Protein AF-A0A392SER7-F1 (afdb_monomer_lite)

Structure (mmCIF, N/CA/C/O backbone):
data_AF-A0A392SER7-F1
#
_entry.id   AF-A0A392SER7-F1
#
loop_
_atom_site.group_PDB
_atom_site.id
_atom_site.type_symbol
_atom_site.label_atom_id
_atom_site.label_alt_id
_atom_site.label_comp_id
_atom_site.label_asym_id
_atom_site.label_entity_id
_atom_site.label_seq_id
_atom_site.pdbx_PDB_ins_code
_atom_site.Cartn_x
_atom_site.Cartn_y
_atom_site.Cartn_z
_atom_site.occupancy
_atom_site.B_iso_or_equiv
_atom_site.auth_seq_id
_atom_site.auth_comp_id
_atom_site.auth_asym_id
_atom_site.auth_atom_id
_atom_site.pdbx_PDB_model_num
ATOM 1 N N . MET A 1 1 ? 27.296 1.976 -30.789 1.00 70.75 1 MET A N 1
ATOM 2 C CA . MET A 1 1 ? 26.599 3.127 -30.162 1.00 70.75 1 MET A CA 1
ATOM 3 C C . MET A 1 1 ? 25.173 2.764 -29.773 1.00 70.75 1 MET A C 1
ATOM 5 O O . MET A 1 1 ? 24.900 2.808 -28.586 1.00 70.75 1 MET A O 1
ATOM 9 N N . ARG A 1 2 ? 24.314 2.307 -30.702 1.00 85.69 2 ARG A N 1
ATOM 10 C CA . ARG A 1 2 ? 22.933 1.874 -30.388 1.00 85.69 2 ARG A CA 1
ATOM 11 C C . ARG A 1 2 ? 22.829 0.825 -29.274 1.00 85.69 2 ARG A C 1
ATOM 13 O O . ARG A 1 2 ? 21.978 0.951 -28.405 1.00 85.69 2 ARG A O 1
ATOM 20 N N . ASP A 1 3 ? 23.732 -0.152 -29.249 1.00 91.25 3 ASP A N 1
ATOM 21 C CA . ASP A 1 3 ? 23.709 -1.188 -28.205 1.00 91.25 3 ASP A CA 1
ATOM 22 C C . ASP A 1 3 ? 24.000 -0.618 -26.810 1.00 91.25 3 ASP A C 1
ATOM 24 O O . ASP A 1 3 ? 23.402 -1.047 -25.830 1.00 91.25 3 ASP A O 1
ATOM 28 N N . ASN A 1 4 ? 24.852 0.410 -26.708 1.00 93.56 4 ASN A N 1
ATOM 29 C CA . ASN A 1 4 ? 25.142 1.063 -25.429 1.00 93.56 4 ASN A CA 1
ATOM 30 C C . ASN A 1 4 ? 23.939 1.867 -24.920 1.00 93.56 4 ASN A C 1
ATOM 32 O O . ASN A 1 4 ? 23.678 1.875 -23.719 1.00 93.56 4 ASN A O 1
ATOM 36 N N . GLU A 1 5 ? 23.197 2.516 -25.820 1.00 96.00 5 GLU A N 1
ATOM 37 C CA . GLU A 1 5 ? 21.958 3.229 -25.484 1.00 96.00 5 GLU A CA 1
ATOM 38 C C . GLU A 1 5 ? 20.879 2.249 -25.006 1.00 96.00 5 GLU A C 1
ATOM 40 O O . GLU A 1 5 ? 20.249 2.480 -23.975 1.00 96.00 5 GLU A O 1
ATOM 45 N N . ALA A 1 6 ? 20.728 1.112 -25.695 1.00 96.25 6 ALA A N 1
ATOM 46 C CA . ALA A 1 6 ? 19.812 0.050 -25.290 1.00 96.25 6 ALA A CA 1
ATOM 47 C C . ALA A 1 6 ? 20.181 -0.535 -23.914 1.00 96.25 6 ALA A C 1
ATOM 49 O O . ALA A 1 6 ? 19.314 -0.680 -23.054 1.00 96.25 6 ALA A O 1
ATOM 50 N N . ILE A 1 7 ? 21.468 -0.802 -23.666 1.00 96.69 7 ILE A N 1
ATOM 51 C CA . ILE A 1 7 ? 21.962 -1.274 -22.363 1.00 96.69 7 ILE A CA 1
ATOM 52 C C . ILE A 1 7 ? 21.687 -0.243 -21.260 1.00 96.69 7 ILE A C 1
ATOM 54 O O . ILE A 1 7 ? 21.305 -0.625 -20.153 1.00 96.69 7 ILE A O 1
ATOM 58 N N . SER A 1 8 ? 21.866 1.052 -21.535 1.00 96.50 8 SER A N 1
ATOM 59 C CA . SER A 1 8 ? 21.571 2.110 -20.562 1.00 96.50 8 SER A CA 1
ATOM 60 C C . SER A 1 8 ? 20.082 2.152 -20.224 1.00 96.50 8 SER A C 1
ATOM 62 O O . SER A 1 8 ? 19.722 2.104 -19.051 1.00 96.50 8 SER A O 1
ATOM 64 N N . ALA A 1 9 ? 19.217 2.135 -21.241 1.00 97.56 9 ALA A N 1
ATOM 65 C CA . ALA A 1 9 ? 17.770 2.115 -21.045 1.00 97.56 9 ALA A CA 1
ATOM 66 C C . ALA A 1 9 ? 17.312 0.878 -20.251 1.00 97.56 9 ALA A C 1
ATOM 68 O O . ALA A 1 9 ? 16.448 0.984 -19.383 1.00 97.56 9 ALA A O 1
ATOM 69 N N . MET A 1 10 ? 17.916 -0.290 -20.498 1.00 97.75 10 MET A N 1
ATOM 70 C CA . MET A 1 10 ? 17.635 -1.501 -19.722 1.00 97.75 10 MET A CA 1
ATOM 71 C C . MET A 1 10 ? 18.007 -1.348 -18.244 1.00 97.75 10 MET A C 1
ATOM 73 O O . MET A 1 10 ? 17.246 -1.786 -17.387 1.00 97.75 10 MET A O 1
ATOM 77 N N . LYS A 1 11 ? 19.146 -0.723 -17.925 1.00 97.69 11 LYS A N 1
ATOM 78 C CA . LYS A 1 11 ? 19.546 -0.478 -16.529 1.00 97.69 11 LYS A CA 1
ATOM 79 C C . LYS A 1 11 ? 18.560 0.442 -15.814 1.00 97.69 11 LYS A C 1
ATOM 81 O O . LYS A 1 11 ? 18.140 0.119 -14.706 1.00 97.69 11 LYS A O 1
ATOM 86 N N . ASP A 1 12 ? 18.150 1.527 -16.466 1.00 98.00 12 ASP A N 1
ATOM 87 C CA . ASP A 1 12 ? 17.184 2.473 -15.900 1.00 98.00 12 ASP A CA 1
ATOM 88 C C . ASP A 1 12 ? 15.824 1.805 -15.658 1.00 98.00 12 ASP A C 1
ATOM 90 O O . ASP A 1 12 ? 15.197 2.005 -14.618 1.00 98.00 12 ASP A O 1
ATOM 94 N N . LEU A 1 13 ? 15.375 0.961 -16.593 1.00 98.38 13 LEU A N 1
ATOM 95 C CA . LEU A 1 13 ? 14.155 0.175 -16.422 1.00 98.38 13 LEU A CA 1
ATOM 96 C C . LEU A 1 13 ? 14.268 -0.816 -15.258 1.00 98.38 13 LEU A C 1
ATOM 98 O O . LEU A 1 13 ? 13.332 -0.908 -14.471 1.00 98.38 13 LEU A O 1
ATOM 102 N N . THR A 1 14 ? 15.400 -1.505 -15.094 1.00 98.44 14 THR A N 1
ATOM 103 C CA . THR A 1 14 ? 15.629 -2.421 -13.961 1.00 98.44 14 THR A CA 1
ATOM 104 C C . THR A 1 14 ? 15.556 -1.704 -12.612 1.00 98.44 14 THR A C 1
ATOM 106 O O . THR A 1 14 ? 14.951 -2.227 -11.673 1.00 98.44 14 THR A O 1
ATOM 109 N N . ILE A 1 15 ? 16.121 -0.496 -12.513 1.00 98.38 15 ILE A N 1
ATOM 110 C CA . ILE A 1 15 ? 16.025 0.334 -11.301 1.00 98.38 15 ILE A CA 1
ATOM 111 C C . ILE A 1 15 ? 14.558 0.673 -11.026 1.00 98.38 15 ILE A C 1
ATOM 113 O O . ILE A 1 15 ? 14.053 0.407 -9.940 1.00 98.38 15 ILE A O 1
ATOM 117 N N . ARG A 1 16 ? 13.836 1.160 -12.041 1.00 98.50 16 ARG A N 1
ATOM 118 C CA . ARG A 1 16 ? 12.418 1.519 -11.903 1.00 98.50 16 ARG A CA 1
ATOM 119 C C . ARG A 1 16 ? 11.532 0.331 -11.534 1.00 98.50 16 ARG A C 1
ATOM 121 O O . ARG A 1 16 ? 10.584 0.511 -10.779 1.00 98.50 16 ARG A O 1
ATOM 128 N N . ILE A 1 17 ? 11.813 -0.862 -12.059 1.00 98.38 17 ILE A N 1
ATOM 129 C CA . ILE A 1 17 ? 11.100 -2.093 -11.685 1.00 98.38 17 ILE A CA 1
ATOM 130 C C . ILE A 1 17 ? 11.347 -2.405 -10.208 1.00 98.38 17 ILE A C 1
ATOM 132 O O . ILE A 1 17 ? 10.389 -2.605 -9.470 1.00 98.38 17 ILE A O 1
ATOM 136 N N . SER A 1 18 ? 12.602 -2.341 -9.759 1.00 98.31 18 SER A N 1
ATOM 137 C CA . SER A 1 18 ? 12.956 -2.562 -8.349 1.00 98.31 18 SER A CA 1
ATOM 138 C C . SER A 1 18 ? 12.245 -1.571 -7.416 1.00 98.31 18 SER A C 1
ATOM 140 O O . SER A 1 18 ? 11.718 -1.961 -6.373 1.00 98.31 18 SER A O 1
ATOM 142 N N . ASP A 1 19 ? 12.166 -0.299 -7.813 1.00 98.38 19 ASP A N 1
ATOM 143 C CA . ASP A 1 19 ? 11.456 0.737 -7.055 1.00 98.38 19 ASP A CA 1
ATOM 144 C C . ASP A 1 19 ? 9.942 0.482 -6.999 1.00 98.38 19 ASP A C 1
ATOM 146 O O . ASP A 1 19 ? 9.301 0.721 -5.970 1.00 98.38 19 ASP A O 1
ATOM 150 N N . LEU A 1 20 ? 9.350 0.002 -8.097 1.00 98.44 20 LEU A N 1
ATOM 151 C CA . LEU A 1 20 ? 7.936 -0.368 -8.146 1.00 98.44 20 LEU A CA 1
ATOM 152 C C . LEU A 1 20 ? 7.648 -1.591 -7.268 1.00 98.44 20 LEU A C 1
ATOM 154 O O . LEU A 1 20 ? 6.674 -1.566 -6.517 1.00 98.44 20 LEU A O 1
ATOM 158 N N . ASP A 1 21 ? 8.507 -2.610 -7.288 1.00 98.38 21 ASP A N 1
ATOM 159 C CA . ASP A 1 21 ? 8.369 -3.809 -6.451 1.00 98.38 21 ASP A CA 1
ATOM 160 C C . ASP A 1 21 ? 8.437 -3.471 -4.954 1.00 98.38 21 ASP A C 1
ATOM 162 O O . ASP A 1 21 ? 7.640 -3.974 -4.150 1.00 98.38 21 ASP A O 1
ATOM 166 N N . ALA A 1 22 ? 9.333 -2.555 -4.571 1.00 97.81 22 ALA A N 1
ATOM 167 C CA . ALA A 1 22 ? 9.413 -2.046 -3.204 1.00 97.81 22 ALA A CA 1
ATOM 168 C C . ALA A 1 22 ? 8.119 -1.321 -2.795 1.00 97.81 22 ALA A C 1
ATOM 170 O O . ALA A 1 22 ? 7.577 -1.564 -1.713 1.00 97.81 22 ALA A O 1
ATOM 171 N N . GLN A 1 23 ? 7.577 -0.470 -3.671 1.00 98.00 23 GLN A N 1
ATOM 172 C CA . GLN A 1 23 ? 6.321 0.238 -3.412 1.00 98.00 23 GLN A CA 1
ATOM 173 C C . GLN A 1 23 ? 5.121 -0.707 -3.311 1.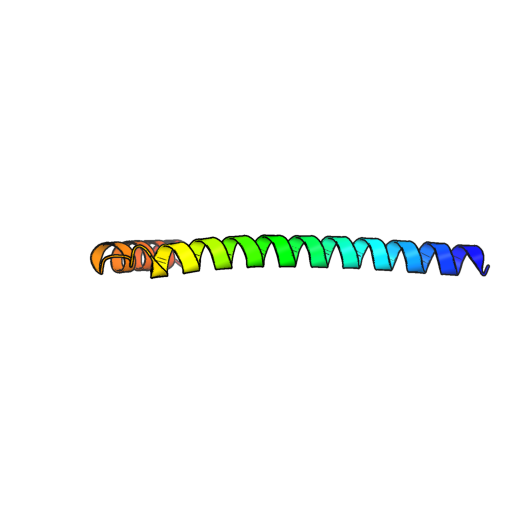00 98.00 23 GLN A C 1
ATOM 175 O O . GLN A 1 23 ? 4.288 -0.527 -2.421 1.00 98.00 23 GLN A O 1
ATOM 180 N N . ILE A 1 24 ? 5.029 -1.709 -4.189 1.00 98.06 24 ILE A N 1
ATOM 181 C CA . ILE A 1 24 ? 3.979 -2.734 -4.147 1.00 98.06 24 ILE A CA 1
ATOM 182 C C . ILE A 1 24 ? 4.050 -3.490 -2.820 1.00 98.06 24 ILE A C 1
ATOM 184 O O . ILE A 1 24 ? 3.034 -3.612 -2.140 1.0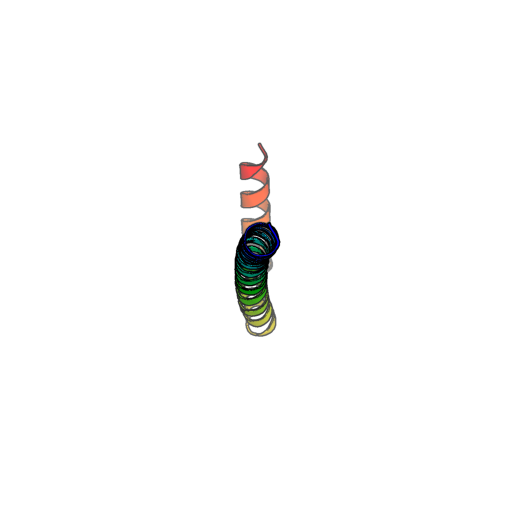0 98.06 24 ILE A O 1
ATOM 188 N N . SER A 1 25 ? 5.245 -3.910 -2.403 1.00 97.88 25 SER A N 1
ATOM 189 C CA . SER A 1 25 ? 5.449 -4.625 -1.138 1.00 97.88 25 SER A CA 1
ATOM 190 C C . SER A 1 25 ? 5.026 -3.794 0.078 1.00 97.88 25 SER A C 1
ATOM 192 O O . SER A 1 25 ? 4.340 -4.294 0.969 1.00 97.88 25 SER A O 1
ATOM 194 N N . CYS A 1 26 ? 5.384 -2.507 0.112 1.00 97.19 26 CYS A N 1
ATOM 195 C CA . CYS A 1 26 ? 4.943 -1.596 1.169 1.00 97.19 26 CYS A CA 1
ATOM 196 C C . CYS A 1 26 ? 3.417 -1.431 1.183 1.00 97.19 26 CYS A C 1
ATOM 198 O O . CYS A 1 26 ? 2.805 -1.455 2.249 1.00 97.19 26 CYS A O 1
ATOM 200 N N . LYS A 1 27 ? 2.792 -1.288 0.008 1.00 96.94 27 LYS A N 1
ATOM 201 C CA . LYS A 1 27 ? 1.333 -1.155 -0.106 1.00 96.94 27 LYS A CA 1
ATOM 202 C C . LYS A 1 27 ? 0.601 -2.433 0.298 1.00 96.94 27 LYS A C 1
ATOM 204 O O . LYS A 1 27 ? -0.415 -2.323 0.969 1.00 96.94 27 LYS A O 1
ATOM 209 N N . ALA A 1 28 ? 1.119 -3.611 -0.047 1.00 98.00 28 ALA A N 1
ATOM 210 C CA . ALA A 1 28 ? 0.536 -4.891 0.354 1.00 98.00 28 ALA A CA 1
ATOM 211 C C . ALA A 1 28 ? 0.480 -5.028 1.883 1.00 98.00 28 ALA A C 1
ATOM 213 O O . ALA A 1 28 ? -0.583 -5.295 2.431 1.00 98.00 28 ALA A O 1
ATOM 214 N N . ARG A 1 29 ? 1.579 -4.713 2.582 1.00 97.44 29 ARG A N 1
ATOM 215 C CA . ARG A 1 29 ? 1.608 -4.715 4.057 1.00 97.44 29 ARG A CA 1
ATOM 216 C C . ARG A 1 29 ? 0.620 -3.724 4.668 1.00 97.44 29 ARG A C 1
ATOM 218 O O . ARG A 1 29 ? -0.015 -4.030 5.669 1.00 97.44 29 ARG A O 1
ATOM 225 N N . LEU A 1 30 ? 0.486 -2.534 4.078 1.00 96.56 30 LEU A N 1
ATOM 226 C CA . LEU A 1 30 ? -0.501 -1.552 4.535 1.00 96.56 30 LEU A CA 1
ATOM 227 C C . LEU A 1 30 ? -1.932 -2.066 4.361 1.00 96.56 30 LEU A C 1
ATOM 229 O O . LEU A 1 30 ? -2.752 -1.853 5.246 1.00 96.56 30 LEU A O 1
ATOM 233 N N . VAL A 1 31 ? -2.229 -2.744 3.250 1.00 97.12 31 VAL A N 1
ATOM 234 C CA . VAL A 1 31 ? -3.539 -3.372 3.034 1.00 97.12 31 VAL A CA 1
ATOM 235 C C . VAL A 1 31 ? -3.792 -4.451 4.082 1.00 97.12 31 VAL A C 1
ATOM 237 O O . VAL A 1 31 ? -4.825 -4.388 4.732 1.00 97.12 31 VAL A O 1
ATOM 240 N N . GLU A 1 32 ? -2.841 -5.355 4.327 1.00 96.94 32 GLU A N 1
ATOM 241 C CA . GLU A 1 32 ? -2.970 -6.395 5.362 1.00 96.94 32 GLU A CA 1
ATOM 242 C C . GLU A 1 32 ? -3.225 -5.797 6.756 1.00 96.94 32 GLU A C 1
ATOM 244 O O . GLU A 1 32 ? -4.081 -6.280 7.496 1.00 96.94 32 GLU A O 1
ATOM 249 N N . MET A 1 33 ? -2.524 -4.714 7.114 1.00 92.69 33 MET A N 1
ATOM 250 C CA . MET A 1 33 ? -2.755 -4.006 8.377 1.00 92.69 33 MET A CA 1
ATOM 251 C C . MET A 1 33 ? -4.164 -3.410 8.454 1.00 92.69 33 MET A C 1
ATOM 253 O O . MET A 1 33 ? -4.831 -3.557 9.474 1.00 92.69 33 MET A O 1
ATOM 257 N N . LEU A 1 34 ? -4.628 -2.761 7.381 1.00 93.94 34 LEU A N 1
ATOM 258 C CA . LEU A 1 34 ? -5.964 -2.164 7.325 1.00 93.94 34 LEU A CA 1
ATOM 259 C C . LEU A 1 34 ? -7.069 -3.223 7.332 1.00 93.94 34 LEU A C 1
ATOM 261 O O . LEU A 1 34 ? -8.097 -3.028 7.971 1.00 93.94 34 LEU A O 1
ATOM 265 N N . GLU A 1 35 ? -6.871 -4.346 6.644 1.00 96.06 35 GLU A N 1
ATOM 266 C CA . GLU A 1 35 ? -7.779 -5.492 6.700 1.00 96.06 35 GLU A CA 1
ATOM 267 C C . GLU A 1 35 ? -7.847 -6.068 8.118 1.00 96.06 35 GLU A C 1
ATOM 269 O O . GLU A 1 35 ? -8.935 -6.409 8.586 1.00 96.06 35 GLU A O 1
ATOM 274 N N . GLY A 1 36 ? -6.713 -6.122 8.821 1.00 94.88 36 GLY A N 1
ATOM 275 C CA . GLY A 1 36 ? -6.652 -6.441 10.246 1.00 94.88 36 GLY A CA 1
ATOM 276 C C . GLY A 1 36 ? -7.503 -5.484 11.078 1.00 94.88 36 GLY A C 1
ATOM 277 O O . GLY A 1 36 ? -8.418 -5.934 11.755 1.00 94.88 36 GLY A O 1
A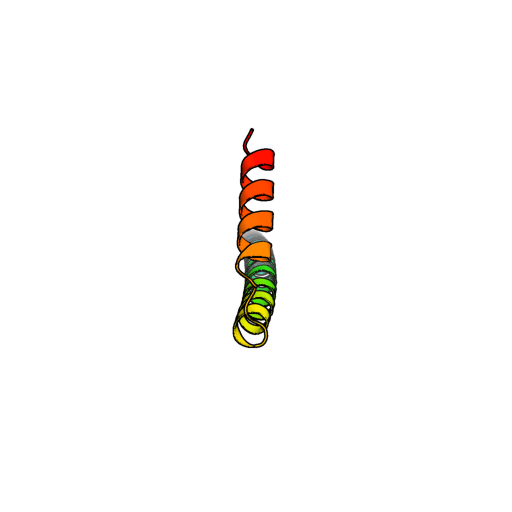TOM 278 N N . ASP A 1 37 ? -7.281 -4.175 10.948 1.00 92.19 37 ASP A N 1
ATOM 279 C CA . ASP A 1 37 ? -8.024 -3.146 11.691 1.00 92.19 37 ASP A CA 1
ATOM 280 C C . ASP A 1 37 ? -9.534 -3.126 11.357 1.00 92.19 37 ASP A C 1
ATOM 282 O O . ASP A 1 37 ? -10.347 -2.68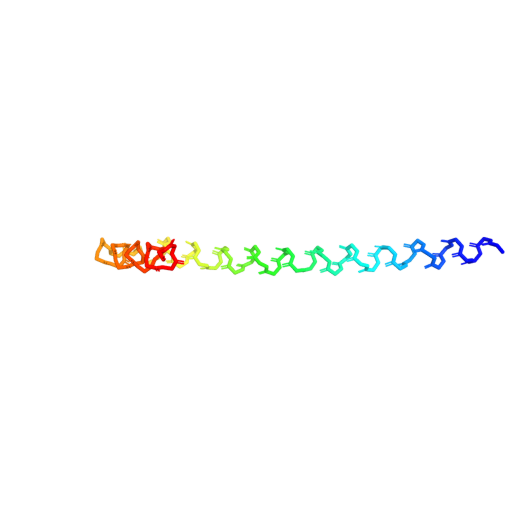8 12.167 1.00 92.19 37 ASP A O 1
ATOM 286 N N . VAL A 1 38 ? -9.951 -3.571 10.166 1.00 92.88 38 VAL A N 1
ATOM 287 C CA . VAL A 1 38 ? -11.380 -3.690 9.815 1.00 92.88 38 VAL A CA 1
ATOM 288 C C . VAL A 1 38 ? -12.014 -4.918 10.466 1.00 92.88 38 VAL A C 1
ATOM 290 O O . VAL A 1 38 ? -13.143 -4.837 10.953 1.00 92.88 38 VAL A O 1
ATOM 293 N N . ASN A 1 39 ? -11.315 -6.055 10.449 1.00 95.50 39 ASN A N 1
ATOM 294 C CA . ASN A 1 39 ? -11.830 -7.315 10.987 1.00 95.50 39 ASN A CA 1
ATOM 295 C C . ASN A 1 39 ? -11.730 -7.390 12.518 1.00 95.50 39 ASN A C 1
ATOM 297 O O . ASN A 1 39 ? -12.569 -8.030 13.150 1.00 95.50 39 ASN A O 1
ATOM 301 N N . ASP A 1 40 ? -10.730 -6.730 13.096 1.00 95.00 40 ASP A N 1
ATOM 302 C CA . ASP A 1 40 ? -10.471 -6.626 14.530 1.00 95.00 40 ASP A CA 1
ATOM 303 C C . ASP A 1 40 ? -10.113 -5.170 14.886 1.00 95.00 40 ASP A C 1
ATOM 305 O O . ASP A 1 40 ? -8.937 -4.798 14.948 1.00 95.00 40 ASP A O 1
ATOM 309 N N . PRO A 1 41 ? -11.127 -4.298 15.047 1.00 93.19 41 PRO A N 1
ATOM 310 C CA . PRO A 1 41 ? -10.903 -2.880 15.279 1.00 93.19 41 PRO A CA 1
ATOM 311 C C . PRO A 1 41 ? -10.094 -2.627 16.550 1.00 93.19 41 PRO A C 1
ATOM 313 O O . PRO A 1 41 ? -10.473 -3.115 17.618 1.00 93.19 41 PRO A O 1
ATOM 316 N N . PRO A 1 42 ? -9.031 -1.803 16.485 1.00 91.19 42 PRO A N 1
ATOM 317 C CA . PRO A 1 42 ? -8.219 -1.525 17.653 1.00 91.19 42 PRO A CA 1
ATOM 318 C C . PRO A 1 42 ? -9.054 -0.835 18.730 1.00 91.19 42 PRO A C 1
ATOM 320 O O . PRO A 1 42 ? -9.845 0.080 18.469 1.00 91.19 42 PRO A O 1
ATOM 323 N N . THR A 1 43 ? -8.833 -1.238 19.974 1.00 94.56 43 THR A N 1
ATOM 324 C CA . THR A 1 43 ? -9.452 -0.593 21.127 1.00 94.56 43 THR A CA 1
ATOM 325 C C . THR A 1 43 ? -8.924 0.830 21.300 1.00 94.56 43 THR A C 1
ATOM 327 O O . THR A 1 43 ? -7.822 1.192 20.867 1.00 94.56 43 THR A O 1
ATOM 330 N N . ARG A 1 44 ? -9.700 1.669 21.991 1.00 94.44 44 ARG A N 1
ATOM 331 C CA . ARG A 1 44 ? -9.294 3.043 22.312 1.00 94.44 44 ARG A CA 1
ATOM 332 C C . ARG A 1 44 ? -7.954 3.072 23.053 1.00 94.44 44 ARG A C 1
ATOM 334 O O . ARG A 1 44 ? -7.124 3.941 22.791 1.00 94.44 44 ARG A O 1
ATOM 341 N N . GLU A 1 45 ? -7.749 2.131 23.967 1.00 95.44 45 GLU A N 1
ATOM 342 C CA . GLU A 1 45 ? -6.529 1.966 24.750 1.00 95.44 45 GLU A CA 1
ATOM 343 C C . GLU A 1 45 ? -5.322 1.663 23.852 1.00 95.44 45 GLU A C 1
ATOM 345 O O . GLU A 1 45 ? -4.254 2.256 24.025 1.00 95.44 45 GLU A O 1
ATOM 350 N N . GLU A 1 46 ? -5.486 0.795 22.853 1.00 92.81 46 GLU A N 1
ATOM 351 C CA . GLU A 1 46 ? -4.425 0.452 21.903 1.00 92.81 46 GLU A CA 1
ATOM 352 C C . GLU A 1 46 ? -4.062 1.618 20.991 1.00 92.81 46 GLU A C 1
ATOM 354 O O . GLU A 1 46 ? -2.874 1.882 20.783 1.00 92.81 46 GLU A O 1
ATOM 359 N N . VAL A 1 47 ? -5.065 2.352 20.501 1.00 93.12 47 VAL A N 1
ATOM 360 C CA . VAL A 1 47 ? -4.854 3.585 19.731 1.00 93.12 47 VAL A CA 1
ATOM 361 C C . VAL A 1 47 ? -4.105 4.616 20.578 1.00 93.12 47 VAL A C 1
ATOM 363 O O . VAL A 1 47 ? -3.130 5.209 20.115 1.00 93.12 47 VAL A O 1
ATOM 366 N N . GLN A 1 48 ? -4.501 4.800 21.841 1.00 95.75 48 GLN A N 1
ATOM 367 C CA . GLN A 1 48 ? -3.853 5.748 22.747 1.00 95.75 48 GLN A CA 1
ATOM 368 C C . GLN A 1 48 ? -2.400 5.362 23.052 1.00 95.75 48 GLN A C 1
ATOM 370 O O . GLN A 1 48 ? -1.534 6.238 23.116 1.00 95.75 48 GLN A O 1
ATOM 375 N N . ARG A 1 49 ? -2.115 4.065 23.215 1.00 95.50 49 ARG A N 1
ATOM 376 C CA . ARG A 1 49 ? -0.750 3.555 23.392 1.00 95.50 49 ARG A CA 1
ATOM 377 C C . ARG A 1 49 ? 0.115 3.849 22.165 1.00 95.50 49 ARG A C 1
ATOM 379 O O . ARG A 1 49 ? 1.165 4.466 22.331 1.00 95.50 49 ARG A O 1
ATOM 386 N N . LYS A 1 50 ? -0.351 3.494 20.959 1.00 91.88 50 LYS A N 1
ATOM 387 C CA . LYS A 1 50 ? 0.362 3.769 19.694 1.00 91.88 50 LYS A CA 1
ATOM 388 C C . LYS A 1 50 ? 0.636 5.269 19.517 1.00 91.88 50 LYS A C 1
ATOM 390 O O . LYS A 1 50 ? 1.724 5.667 19.116 1.00 91.88 50 LYS A O 1
ATOM 395 N N . LEU A 1 51 ? -0.327 6.120 19.878 1.00 94.12 51 LEU A N 1
ATOM 396 C CA . LEU A 1 51 ? -0.179 7.577 19.816 1.00 94.12 51 LEU A CA 1
ATOM 397 C C . LEU A 1 51 ? 0.891 8.103 20.783 1.00 94.12 51 LEU A C 1
ATOM 399 O O . LEU A 1 51 ? 1.648 9.007 20.437 1.00 94.12 51 LEU A O 1
ATOM 403 N N . ASN A 1 52 ? 0.971 7.541 21.989 1.00 95.50 52 ASN A N 1
ATOM 404 C CA . ASN A 1 52 ? 2.001 7.908 22.960 1.00 95.50 52 ASN A CA 1
ATOM 405 C C . ASN A 1 52 ? 3.395 7.417 22.538 1.00 95.50 52 ASN A C 1
ATOM 407 O O . ASN A 1 52 ? 4.379 8.105 22.791 1.00 95.50 52 ASN A O 1
ATOM 411 N N . GLU A 1 53 ? 3.491 6.249 21.900 1.00 94.19 53 GLU A N 1
ATOM 412 C CA . GLU A 1 53 ? 4.738 5.746 21.308 1.00 94.19 53 GLU A CA 1
ATOM 413 C C . GLU A 1 53 ? 5.239 6.676 20.203 1.00 94.19 53 GLU A C 1
ATOM 415 O O . GLU A 1 53 ? 6.350 7.185 20.318 1.00 94.19 53 GLU A O 1
ATOM 420 N N . GLY A 1 54 ? 4.387 7.014 19.231 1.00 92.38 54 GLY A N 1
ATOM 421 C CA . GLY A 1 54 ? 4.760 7.930 18.150 1.00 92.38 54 GLY A CA 1
ATOM 422 C C . GLY A 1 54 ? 5.161 9.328 18.635 1.00 92.38 54 GLY A C 1
ATOM 423 O O . GLY A 1 54 ? 6.030 9.954 18.042 1.00 92.38 54 GLY A O 1
ATOM 424 N N . LYS A 1 55 ? 4.586 9.820 19.742 1.00 91.94 55 LYS A N 1
ATOM 425 C CA . LYS A 1 55 ? 5.032 11.079 20.366 1.00 91.94 55 LYS A CA 1
ATOM 426 C C . LYS A 1 55 ? 6.443 10.985 20.945 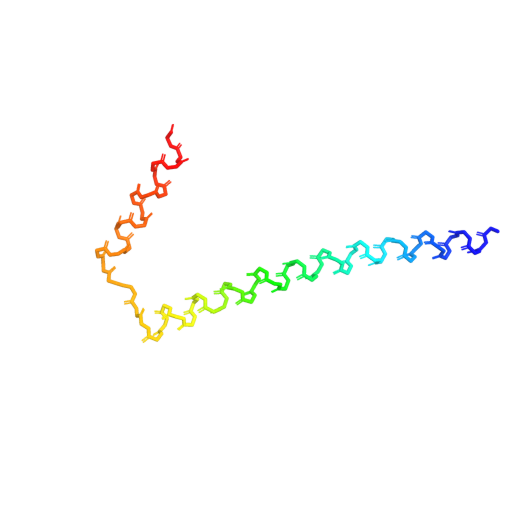1.00 91.94 55 LYS A C 1
ATOM 428 O O . LYS A 1 55 ? 7.212 11.913 20.753 1.00 91.94 55 LYS A O 1
ATOM 433 N N . ARG A 1 56 ? 6.782 9.880 21.620 1.00 93.25 56 ARG A N 1
ATOM 434 C CA . ARG A 1 56 ? 8.120 9.675 22.205 1.00 93.25 56 ARG A CA 1
ATOM 435 C C . ARG A 1 56 ? 9.210 9.532 21.152 1.00 93.25 56 ARG A C 1
ATOM 437 O O . ARG A 1 56 ? 10.333 9.923 21.407 1.00 93.25 56 ARG A O 1
ATOM 444 N N . GLU A 1 57 ? 8.896 8.959 19.995 1.00 89.38 57 GLU A N 1
ATOM 445 C CA . GLU A 1 57 ? 9.855 8.838 18.888 1.00 89.38 57 GLU A CA 1
ATOM 446 C C . GLU A 1 57 ? 10.151 10.182 18.198 1.00 89.38 57 GLU A C 1
ATOM 448 O O . GLU A 1 57 ? 11.123 10.286 17.452 1.00 89.38 57 GLU A O 1
ATOM 453 N N . LEU A 1 58 ? 9.314 11.200 18.432 1.00 86.44 58 LEU A N 1
ATOM 454 C CA . LEU A 1 58 ? 9.457 12.552 17.887 1.00 86.44 58 LEU A CA 1
ATOM 455 C C . LEU A 1 58 ? 10.111 13.549 18.864 1.00 86.44 58 LEU A C 1
ATOM 457 O O . LEU A 1 58 ? 10.416 14.667 18.443 1.00 86.44 58 LEU A O 1
ATOM 461 N N . GLU A 1 59 ? 10.284 13.173 20.134 1.00 76.81 59 GLU A N 1
ATOM 462 C CA . GLU A 1 59 ? 10.989 13.942 21.178 1.00 76.81 59 GLU A CA 1
ATOM 463 C C . GLU A 1 59 ? 12.478 13.571 21.228 1.00 76.81 59 GLU A C 1
ATOM 465 O O . GLU A 1 59 ? 13.302 14.508 21.357 1.00 76.81 59 GLU A O 1
#

pLDDT: mean 94.58, std 4.88, range [70.75, 98.5]

Secondary structure (DSSP, 8-state):
-HHHHHHHHHHHHHHHHHHHHHHHHHHHHHHHHHHHHHHSPPPHHHHHHHHHHHHHTT-

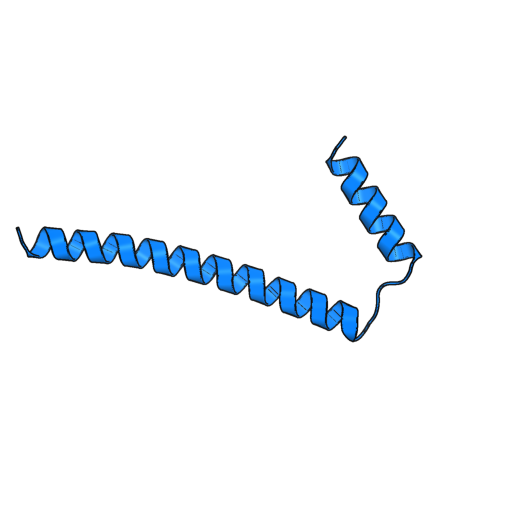Sequence (59 aa):
MRDNEAISAMKDLTIRISDLDAQISCKARLVEMLEGDVNDPPTREEVQRKLNEGKRELE

Foldseek 3Di:
DVVVVVVVVVVVVVVVVVVVVVVVVVVVVVVVVVVCCVVPPDDPVRVVVVVVVVVVVVD

Radius of gyration: 20.65 Å; chains: 1; bounding box: 38×21×55 Å

Organism: NCBI:txid97028